Protein AF-A0A6S6RQN1-F1 (afdb_monomer)

pLDDT: mean 82.55, std 17.29, range [40.16, 96.75]

Radius of gyration: 18.3 Å; Cα contacts (8 Å, |Δi|>4): 82; chains: 1; bounding box: 35×31×53 Å

Foldseek 3Di:
DEQCAQANHPDPDPVGDGHPCVPDPDPFDQYDPPGDVVSVVVRVVVVVVVVVPDPDQADFDCDPVRDTDRDHDD

Mean predicted aligned error: 9.58 Å

Structure (mmCIF, N/CA/C/O backbone):
data_AF-A0A6S6RQN1-F1
#
_entry.id   AF-A0A6S6RQN1-F1
#
loop_
_atom_site.group_PDB
_atom_site.id
_atom_site.type_symbol
_atom_site.label_atom_id
_atom_site.label_alt_id
_atom_site.label_comp_id
_atom_site.label_asym_id
_atom_site.label_entity_id
_atom_site.label_seq_id
_atom_site.pdbx_PDB_ins_code
_atom_site.Cartn_x
_atom_site.Cartn_y
_atom_site.Cartn_z
_atom_site.occupancy
_atom_site.B_iso_or_equiv
_atom_site.auth_seq_id
_atom_site.auth_comp_id
_atom_site.auth_asym_id
_atom_site.auth_atom_id
_atom_site.pdbx_PDB_model_num
ATOM 1 N N . MET A 1 1 ? 1.264 -1.421 -0.805 1.00 90.62 1 MET A N 1
ATOM 2 C CA . MET A 1 1 ? 1.757 -0.234 -0.075 1.00 90.62 1 MET A CA 1
ATOM 3 C C . MET A 1 1 ? 2.652 0.605 -0.969 1.00 90.62 1 MET A C 1
ATOM 5 O O . MET A 1 1 ? 3.583 0.074 -1.566 1.00 90.62 1 MET A O 1
ATOM 9 N N . GLY A 1 2 ? 2.351 1.898 -1.070 1.00 92.00 2 GLY A N 1
ATOM 10 C CA . GLY A 1 2 ? 3.041 2.811 -1.973 1.00 92.00 2 GLY A CA 1
ATOM 11 C C . GLY A 1 2 ? 2.632 2.655 -3.441 1.00 92.00 2 GLY A C 1
ATOM 12 O O . GLY A 1 2 ? 1.924 1.719 -3.816 1.00 92.00 2 GLY A O 1
ATOM 13 N N . ALA A 1 3 ? 3.086 3.590 -4.274 1.00 92.62 3 ALA A N 1
ATOM 14 C CA . ALA A 1 3 ? 2.640 3.736 -5.659 1.00 92.62 3 ALA A CA 1
ATOM 15 C C . ALA A 1 3 ? 2.843 2.458 -6.493 1.00 92.62 3 ALA A C 1
ATOM 17 O O . ALA A 1 3 ? 1.942 2.069 -7.231 1.00 92.62 3 ALA A O 1
ATOM 18 N N . CYS A 1 4 ? 3.967 1.753 -6.309 1.00 93.19 4 CYS A N 1
ATOM 19 C CA . CYS A 1 4 ? 4.272 0.528 -7.054 1.00 93.19 4 CYS A CA 1
ATOM 20 C C . CYS A 1 4 ? 3.219 -0.571 -6.850 1.00 93.19 4 CYS A C 1
ATOM 22 O O . CYS A 1 4 ? 2.757 -1.175 -7.808 1.00 93.19 4 CYS A O 1
ATOM 24 N N . ALA A 1 5 ? 2.804 -0.820 -5.607 1.00 93.25 5 ALA A N 1
ATOM 25 C CA . ALA A 1 5 ? 1.828 -1.869 -5.314 1.00 93.25 5 ALA A CA 1
ATOM 26 C C . ALA A 1 5 ? 0.382 -1.426 -5.587 1.00 93.25 5 ALA A C 1
ATOM 28 O O . ALA A 1 5 ? -0.452 -2.256 -5.938 1.00 93.25 5 ALA A O 1
ATOM 29 N N . ASN A 1 6 ? 0.078 -0.136 -5.416 1.00 92.81 6 ASN A N 1
ATOM 30 C CA . ASN A 1 6 ? -1.278 0.376 -5.609 1.00 92.81 6 ASN A CA 1
ATOM 31 C C . ASN A 1 6 ? -1.641 0.436 -7.101 1.00 92.81 6 ASN A C 1
ATOM 33 O O . ASN A 1 6 ? -2.745 0.055 -7.470 1.00 92.81 6 ASN A O 1
ATOM 37 N N . SER A 1 7 ? -0.719 0.888 -7.957 1.00 91.31 7 SER A N 1
ATOM 38 C CA . SER A 1 7 ? -1.016 1.138 -9.372 1.00 91.31 7 SER A CA 1
ATOM 39 C C . SER A 1 7 ? 0.121 0.806 -10.340 1.00 91.31 7 SER A C 1
ATOM 41 O O . SER A 1 7 ? 0.017 1.189 -11.491 1.00 91.31 7 SER A O 1
ATOM 43 N N . GLY A 1 8 ? 1.208 0.150 -9.914 1.00 92.75 8 GLY A N 1
ATOM 44 C CA . GLY A 1 8 ? 2.435 -0.019 -10.721 1.00 92.75 8 GLY A CA 1
ATOM 45 C C . GLY A 1 8 ? 3.446 1.127 -10.550 1.00 92.75 8 GLY A C 1
ATOM 46 O O . GLY A 1 8 ? 4.655 0.940 -10.692 1.00 92.75 8 GLY A O 1
ATOM 47 N N . GLY A 1 9 ? 2.984 2.287 -10.076 1.00 91.81 9 GLY A N 1
ATOM 48 C CA . GLY A 1 9 ? 3.822 3.421 -9.695 1.00 91.81 9 GLY A CA 1
ATOM 49 C C . GLY A 1 9 ? 4.518 4.074 -10.887 1.00 91.81 9 GLY A C 1
ATOM 50 O O . GLY A 1 9 ? 3.883 4.373 -11.887 1.00 91.81 9 GLY A O 1
ATOM 51 N N . MET A 1 10 ? 5.822 4.326 -10.759 1.00 92.00 10 MET A N 1
ATOM 52 C CA . MET A 1 10 ? 6.648 4.905 -11.831 1.00 92.00 10 MET A CA 1
ATOM 53 C C . MET A 1 10 ? 6.913 3.909 -12.977 1.00 92.00 10 MET A C 1
ATOM 55 O O 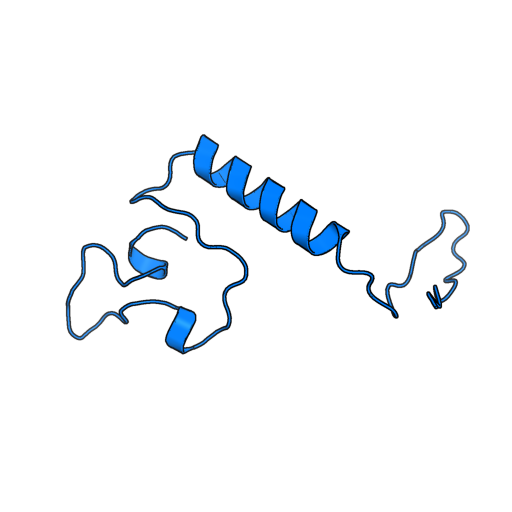. MET A 1 10 ? 7.379 4.294 -14.044 1.00 92.00 10 MET A O 1
ATOM 59 N N . TYR A 1 11 ? 6.658 2.619 -12.755 1.00 92.00 11 TYR A N 1
ATOM 60 C CA . TYR A 1 11 ? 7.031 1.566 -13.687 1.00 92.00 11 TYR A CA 1
ATOM 61 C C . TYR A 1 11 ? 5.835 1.189 -14.566 1.00 92.00 11 TYR A C 1
ATOM 63 O O . TYR A 1 11 ? 4.946 0.451 -14.145 1.00 92.00 11 TYR A O 1
ATOM 71 N N . ASP A 1 12 ? 5.840 1.667 -15.808 1.00 91.12 12 ASP A N 1
ATOM 72 C CA . ASP A 1 12 ? 4.959 1.185 -16.876 1.00 91.12 12 ASP A CA 1
ATOM 73 C C . ASP A 1 12 ? 5.773 0.344 -17.868 1.00 91.12 12 ASP A C 1
ATOM 75 O O . ASP A 1 1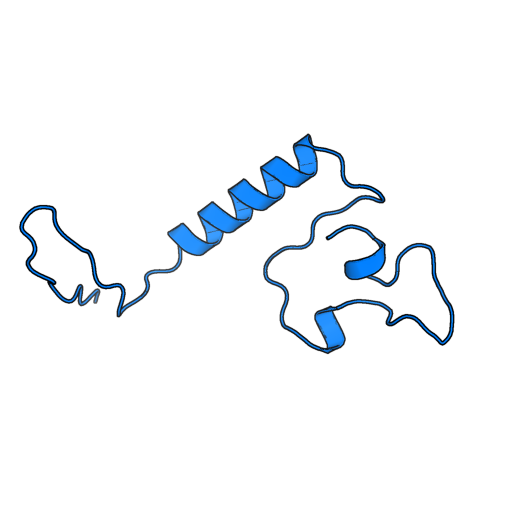2 ? 6.192 0.794 -18.933 1.00 91.12 12 ASP A O 1
ATOM 79 N N . ILE A 1 13 ? 6.117 -0.871 -17.438 1.00 94.19 13 ILE A N 1
ATOM 80 C CA . ILE A 1 13 ? 6.930 -1.823 -18.202 1.00 94.19 13 ILE A CA 1
ATOM 81 C C . ILE A 1 13 ? 6.260 -3.197 -18.208 1.00 94.19 13 ILE A C 1
ATOM 83 O O . ILE A 1 13 ? 5.525 -3.548 -17.289 1.00 94.19 13 ILE A O 1
ATOM 87 N N . TYR A 1 14 ? 6.557 -4.011 -19.223 1.0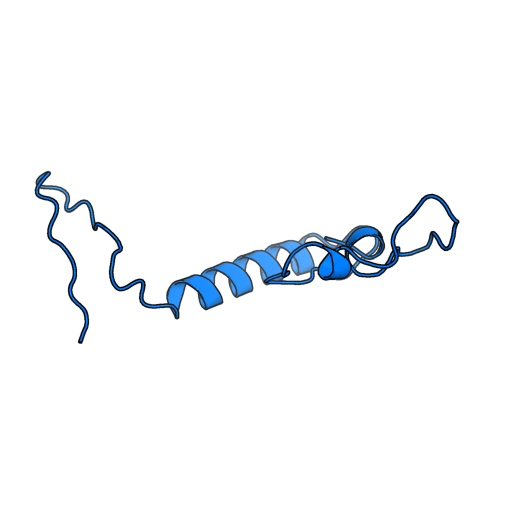0 95.19 14 TYR A N 1
ATOM 88 C CA . TYR A 1 14 ? 5.926 -5.323 -19.436 1.00 95.19 14 TYR A CA 1
ATOM 89 C C . TYR A 1 14 ? 6.092 -6.312 -18.269 1.00 95.19 14 TYR A C 1
ATOM 91 O O . TYR A 1 14 ? 5.346 -7.281 -18.166 1.00 95.19 14 TYR A O 1
ATOM 99 N N . SER A 1 15 ? 7.095 -6.099 -17.417 1.00 94.25 15 SER A N 1
ATOM 100 C CA . SER A 1 15 ? 7.437 -6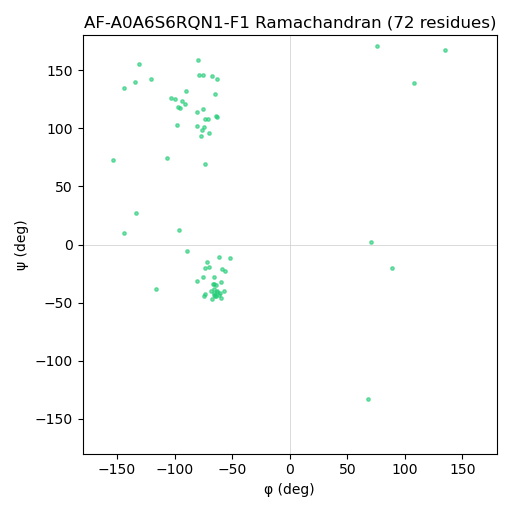.978 -16.301 1.00 94.25 15 SER A CA 1
ATOM 101 C C . SER A 1 15 ? 6.711 -6.639 -14.998 1.00 94.25 15 SER A C 1
ATOM 103 O O . SER A 1 15 ? 6.856 -7.382 -14.027 1.00 94.25 15 SER A O 1
ATOM 105 N N . VAL A 1 16 ? 5.938 -5.548 -14.944 1.00 93.06 16 VAL A N 1
ATOM 106 C CA . VAL A 1 16 ? 5.220 -5.135 -13.731 1.00 93.06 16 VAL A CA 1
ATOM 107 C C . VAL A 1 16 ? 3.718 -5.077 -13.965 1.00 93.06 16 VAL A C 1
ATOM 109 O O . VAL A 1 16 ? 3.235 -4.669 -15.019 1.00 93.06 16 VAL A O 1
ATOM 112 N N . VAL A 1 17 ? 2.958 -5.478 -12.949 1.00 92.50 17 VAL A N 1
ATOM 113 C CA . VAL A 1 17 ? 1.500 -5.375 -12.985 1.00 92.50 17 VAL A CA 1
ATOM 114 C C . VAL A 1 17 ? 1.072 -4.025 -12.427 1.00 92.50 17 VAL A C 1
ATOM 116 O O . VAL A 1 17 ? 1.500 -3.618 -11.348 1.00 92.50 17 VAL A O 1
ATOM 119 N N . GLN A 1 18 ? 0.181 -3.356 -13.158 1.00 91.75 18 GLN A N 1
ATOM 120 C CA . GLN A 1 18 ? -0.414 -2.074 -12.778 1.00 91.75 18 GLN A CA 1
ATOM 121 C C . GLN A 1 18 ? -1.451 -2.261 -11.650 1.00 91.75 18 GLN A C 1
ATOM 123 O O . GLN A 1 18 ? -2.655 -2.171 -11.898 1.00 91.75 18 GLN A O 1
ATOM 128 N N . GLY A 1 19 ? -0.978 -2.606 -10.445 1.00 92.50 19 GLY A N 1
ATOM 129 C CA . GLY A 1 19 ? -1.765 -2.743 -9.211 1.00 92.50 19 GLY A CA 1
ATOM 130 C C . GLY A 1 19 ? -1.990 -4.184 -8.727 1.00 92.50 19 GLY A C 1
ATOM 131 O O . GLY A 1 19 ? -2.282 -5.086 -9.513 1.00 92.50 19 GLY A O 1
ATOM 132 N N . VAL A 1 20 ? -1.886 -4.388 -7.409 1.00 93.94 20 VAL A N 1
ATOM 133 C CA . VAL A 1 20 ? -2.112 -5.689 -6.741 1.00 93.94 20 VAL A CA 1
ATOM 134 C C . VAL A 1 20 ? -3.594 -6.091 -6.667 1.00 93.94 20 VAL A C 1
ATOM 136 O O . VAL A 1 20 ? -3.901 -7.279 -6.570 1.00 93.94 20 VAL A O 1
ATOM 139 N N . ASP A 1 21 ? -4.501 -5.119 -6.808 1.00 93.94 21 ASP A N 1
ATOM 140 C CA . ASP A 1 21 ? -5.966 -5.291 -6.777 1.00 93.94 21 ASP A CA 1
ATOM 141 C C . ASP A 1 21 ? -6.488 -6.303 -7.805 1.00 93.94 21 ASP A C 1
ATOM 143 O O . ASP A 1 21 ? -7.551 -6.895 -7.659 1.00 93.94 21 ASP A O 1
ATOM 147 N N . LYS A 1 22 ? -5.708 -6.534 -8.863 1.00 91.50 22 LYS A N 1
ATOM 148 C CA . LYS A 1 22 ? -6.046 -7.479 -9.929 1.00 91.50 22 LYS A CA 1
ATOM 149 C C . LYS A 1 22 ? -5.978 -8.942 -9.485 1.00 91.50 22 LYS A C 1
ATOM 151 O O . LYS A 1 22 ? -6.533 -9.793 -10.173 1.00 91.50 22 LYS A O 1
ATOM 156 N N . PHE A 1 23 ? -5.284 -9.246 -8.387 1.00 92.62 23 PHE A N 1
ATOM 157 C CA . PHE A 1 23 ? -5.077 -10.621 -7.915 1.00 92.62 23 PHE A CA 1
ATOM 158 C C . PHE A 1 23 ? -5.705 -10.893 -6.554 1.00 92.62 23 PHE A C 1
ATOM 160 O O . PHE A 1 23 ? -6.191 -11.996 -6.316 1.00 92.62 23 PHE A O 1
ATOM 167 N N . LEU A 1 24 ? -5.641 -9.919 -5.647 1.00 93.94 24 LEU A N 1
ATOM 168 C CA . LEU A 1 24 ? -6.067 -10.069 -4.261 1.00 93.94 24 LEU A CA 1
ATOM 169 C C . LEU A 1 24 ? -6.904 -8.854 -3.858 1.00 93.94 24 LEU A C 1
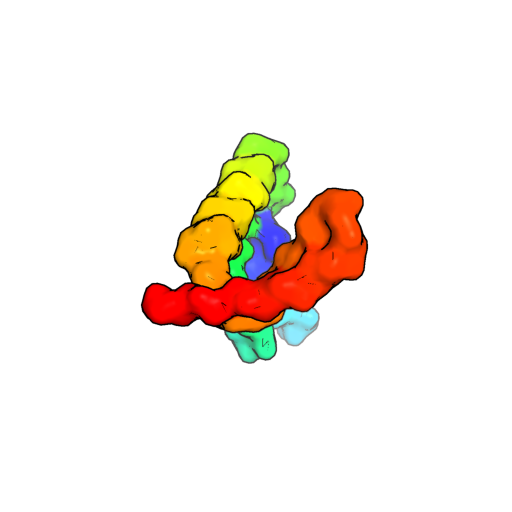ATOM 171 O O . LEU A 1 24 ? -6.524 -7.735 -4.208 1.00 93.94 24 LEU A O 1
ATOM 175 N N . PRO A 1 25 ? -7.997 -9.051 -3.099 1.00 94.00 25 PRO A N 1
ATOM 176 C CA . PRO A 1 25 ? -8.747 -7.936 -2.547 1.00 94.00 25 PRO A CA 1
ATOM 177 C C . PRO A 1 25 ? -7.870 -7.185 -1.544 1.00 94.00 25 PRO A C 1
ATOM 179 O O . PRO A 1 25 ? -7.258 -7.790 -0.660 1.00 94.00 25 PRO A O 1
ATOM 182 N N . VAL A 1 26 ? -7.794 -5.867 -1.696 1.00 92.62 26 VAL A N 1
ATOM 183 C CA . VAL A 1 26 ? -6.989 -5.003 -0.830 1.00 92.62 26 VAL A CA 1
ATOM 184 C C . VAL A 1 26 ? -7.894 -4.275 0.153 1.00 92.62 26 VAL A C 1
ATOM 186 O O . VAL A 1 26 ? -8.805 -3.563 -0.257 1.00 92.62 26 VAL A O 1
ATOM 189 N N . ASP A 1 27 ? -7.598 -4.388 1.447 1.00 93.19 27 ASP A N 1
ATOM 190 C CA . ASP A 1 27 ? -8.383 -3.715 2.489 1.00 93.19 27 ASP A CA 1
ATOM 191 C C . ASP A 1 27 ? -8.104 -2.205 2.556 1.00 93.19 27 ASP A C 1
ATOM 193 O O . ASP A 1 27 ? -9.017 -1.392 2.690 1.00 93.19 27 ASP A O 1
ATOM 197 N N . VAL A 1 28 ? -6.826 -1.812 2.495 1.00 93.81 28 VAL A N 1
ATOM 198 C CA . VAL A 1 28 ? -6.392 -0.414 2.645 1.00 93.81 28 VAL A CA 1
ATOM 199 C C . VAL A 1 28 ? -5.211 -0.107 1.726 1.00 93.81 28 VAL A C 1
ATOM 201 O O . VAL A 1 28 ? -4.215 -0.832 1.682 1.00 93.81 28 VAL A O 1
ATOM 204 N N . TYR A 1 29 ? -5.285 1.037 1.044 1.00 94.31 29 TYR A N 1
ATOM 205 C CA . TYR A 1 29 ? -4.208 1.575 0.217 1.00 94.31 29 TYR A CA 1
ATOM 206 C C . TYR A 1 29 ? -3.425 2.664 0.960 1.00 94.31 29 TYR A C 1
ATOM 208 O O . TYR A 1 29 ? -3.991 3.664 1.390 1.00 94.31 29 TYR A O 1
ATOM 216 N N . ILE A 1 30 ? -2.100 2.507 1.057 1.00 95.69 30 ILE A N 1
ATOM 217 C CA . ILE A 1 30 ? -1.206 3.545 1.601 1.00 95.69 30 ILE A CA 1
ATOM 218 C C . ILE A 1 30 ? -0.587 4.343 0.442 1.00 95.69 30 ILE A C 1
ATOM 220 O O . ILE A 1 30 ? 0.132 3.734 -0.364 1.00 95.69 30 ILE A O 1
ATOM 224 N N . PRO A 1 31 ? -0.822 5.665 0.331 1.00 92.44 31 PRO A N 1
ATOM 225 C CA . PRO A 1 31 ? -0.225 6.498 -0.711 1.00 92.44 31 PRO A CA 1
ATOM 226 C C . PRO A 1 31 ? 1.235 6.878 -0.404 1.00 92.44 31 PRO A C 1
ATOM 228 O O . PRO A 1 31 ? 1.610 7.109 0.744 1.00 92.44 31 PRO A O 1
ATOM 231 N N . GLY A 1 32 ? 2.056 6.982 -1.456 1.00 93.25 32 GLY A N 1
ATOM 232 C CA . GLY A 1 32 ? 3.426 7.516 -1.407 1.00 93.25 32 GLY A CA 1
ATOM 233 C C . GLY A 1 32 ? 4.461 6.683 -2.170 1.00 93.25 32 GLY A C 1
ATOM 234 O O . GLY A 1 32 ? 4.183 5.562 -2.588 1.00 93.25 32 GLY A O 1
ATOM 235 N N . CYS A 1 33 ? 5.656 7.235 -2.389 1.00 93.31 33 CYS A N 1
ATOM 236 C CA . CYS A 1 33 ? 6.733 6.580 -3.140 1.00 93.31 33 CYS A CA 1
ATOM 237 C C . CYS A 1 33 ? 8.125 7.088 -2.697 1.00 93.31 33 CYS A C 1
ATOM 239 O O . CYS A 1 33 ? 8.751 7.839 -3.444 1.00 93.31 33 CYS A O 1
ATOM 241 N N . PRO A 1 34 ? 8.626 6.720 -1.499 1.00 92.50 34 PRO A N 1
ATOM 242 C CA . PRO A 1 34 ? 8.022 5.867 -0.465 1.00 92.50 34 PRO A CA 1
ATOM 243 C C . PRO A 1 34 ? 6.991 6.621 0.405 1.00 92.50 34 PRO A C 1
ATOM 245 O O . PRO A 1 34 ? 6.991 7.8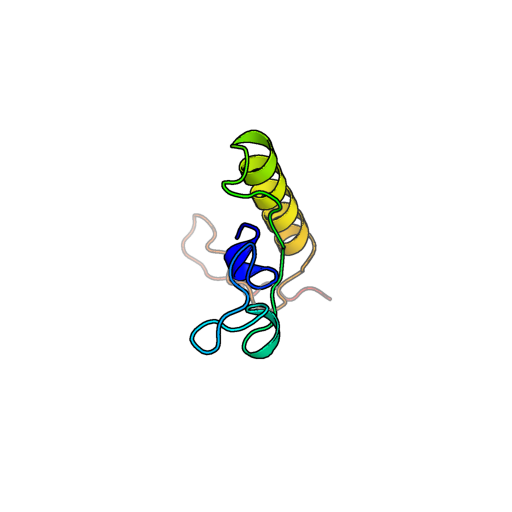53 0.433 1.00 92.50 34 PRO A O 1
ATOM 248 N N . PRO A 1 35 ? 6.061 5.920 1.079 1.00 94.62 35 PRO A N 1
ATOM 249 C CA . PRO A 1 35 ? 5.089 6.561 1.961 1.00 94.62 35 PRO A CA 1
ATOM 250 C C . PRO A 1 35 ? 5.772 7.252 3.139 1.00 94.62 35 PRO A C 1
ATOM 252 O O . PRO A 1 35 ? 6.733 6.738 3.710 1.00 94.62 35 PRO A O 1
ATOM 255 N N . ARG A 1 36 ? 5.240 8.416 3.519 1.00 95.81 36 ARG A N 1
ATOM 256 C CA . ARG A 1 36 ? 5.652 9.100 4.743 1.00 95.81 36 ARG A CA 1
ATOM 257 C C . ARG A 1 36 ? 5.214 8.299 5.976 1.00 95.81 36 ARG A C 1
ATOM 259 O O . ARG A 1 36 ? 4.135 7.696 5.940 1.00 95.81 36 ARG A O 1
ATOM 266 N N . PRO A 1 37 ? 6.011 8.290 7.057 1.00 95.75 37 PRO A N 1
ATOM 267 C CA . PRO A 1 37 ? 5.705 7.495 8.243 1.00 95.75 37 PRO A CA 1
ATOM 268 C C . PRO A 1 37 ? 4.360 7.881 8.872 1.00 95.75 37 PRO A C 1
ATOM 270 O O . PRO A 1 37 ? 3.644 7.001 9.342 1.00 95.75 37 PRO A O 1
ATOM 273 N N . GLU A 1 38 ? 3.956 9.151 8.798 1.00 96.75 38 GLU A N 1
ATOM 274 C CA . GLU A 1 38 ? 2.660 9.608 9.312 1.00 96.75 38 GLU A CA 1
ATOM 275 C C . GLU A 1 38 ? 1.496 8.968 8.539 1.00 96.75 38 GLU A C 1
ATOM 277 O O . GLU A 1 38 ? 0.557 8.450 9.141 1.00 96.75 38 GLU A O 1
ATOM 282 N N . ALA A 1 39 ? 1.589 8.925 7.204 1.00 94.56 39 ALA A N 1
ATOM 283 C CA . ALA A 1 39 ? 0.584 8.287 6.351 1.00 94.56 39 ALA A CA 1
ATOM 284 C C . ALA A 1 39 ? 0.525 6.768 6.580 1.00 94.56 39 ALA A C 1
ATOM 286 O O . ALA A 1 39 ? -0.546 6.163 6.525 1.00 94.56 39 ALA A O 1
ATOM 287 N N . TYR A 1 40 ? 1.671 6.150 6.870 1.00 94.69 40 TYR A N 1
ATOM 288 C CA . TYR A 1 40 ? 1.743 4.732 7.203 1.00 94.69 40 TYR A CA 1
ATOM 289 C C . TYR A 1 40 ? 1.063 4.429 8.546 1.00 94.69 40 TYR A C 1
ATOM 291 O O . TYR A 1 40 ? 0.242 3.516 8.630 1.00 94.69 40 TYR A O 1
ATOM 299 N N . MET A 1 41 ? 1.348 5.224 9.584 1.00 96.12 41 MET A N 1
ATOM 300 C CA . MET A 1 41 ? 0.696 5.087 10.890 1.00 96.12 41 MET A CA 1
ATOM 301 C C . MET A 1 41 ? -0.814 5.302 10.791 1.00 96.12 41 MET A C 1
ATOM 303 O O . MET A 1 41 ? -1.578 4.515 11.346 1.00 96.12 41 MET A O 1
ATOM 307 N N . GLN A 1 42 ? -1.255 6.314 10.041 1.00 95.75 42 GLN A N 1
ATOM 308 C CA . GLN A 1 42 ? -2.678 6.578 9.838 1.00 95.75 42 GLN A CA 1
ATOM 309 C C . GLN A 1 42 ? -3.393 5.402 9.158 1.00 95.75 42 GLN A C 1
ATOM 311 O O . GLN A 1 42 ? -4.488 5.035 9.576 1.00 95.75 42 GLN A O 1
ATOM 316 N N . ALA A 1 43 ? -2.771 4.781 8.153 1.00 95.25 43 ALA A N 1
ATOM 317 C CA . ALA A 1 43 ? -3.343 3.619 7.477 1.00 95.25 43 ALA A CA 1
ATOM 318 C C . ALA A 1 43 ? -3.439 2.380 8.385 1.00 95.25 43 ALA A C 1
ATOM 320 O O . ALA A 1 43 ? -4.379 1.596 8.274 1.00 95.25 43 ALA A O 1
ATOM 321 N N . LEU A 1 44 ? -2.484 2.195 9.301 1.00 95.00 44 LEU A N 1
ATOM 322 C CA . LEU A 1 44 ? -2.565 1.123 10.295 1.00 95.00 44 LEU A CA 1
ATOM 323 C C . LEU A 1 44 ? -3.690 1.365 11.303 1.00 95.00 44 LEU A C 1
ATOM 325 O O . LEU A 1 44 ? -4.393 0.424 11.665 1.00 95.00 44 LEU A O 1
ATOM 329 N N . LEU A 1 45 ? -3.873 2.611 11.741 1.00 95.94 45 LEU A N 1
ATOM 330 C CA . LEU A 1 45 ? -4.966 2.973 12.643 1.00 95.94 45 LEU A CA 1
ATOM 331 C C . LEU A 1 45 ? -6.329 2.778 11.968 1.00 95.94 45 LEU A C 1
ATOM 333 O O . LEU A 1 45 ? -7.211 2.156 12.555 1.00 95.94 45 LEU A O 1
ATOM 337 N N . SER A 1 46 ? -6.486 3.207 10.712 1.00 94.31 46 SER A N 1
ATOM 338 C CA . SER A 1 46 ? -7.740 3.007 9.975 1.00 94.31 46 SER A CA 1
ATOM 339 C C . SER A 1 46 ? -8.058 1.526 9.736 1.00 94.31 46 SER A C 1
ATOM 341 O O . SER A 1 46 ? -9.223 1.136 9.816 1.00 94.31 46 SER A O 1
ATOM 343 N N . LEU A 1 47 ? -7.042 0.684 9.515 1.00 94.06 47 LEU A N 1
ATOM 344 C CA . LEU A 1 47 ? -7.200 -0.772 9.434 1.00 94.06 47 LEU A CA 1
ATOM 345 C C . LEU A 1 47 ? -7.640 -1.375 10.781 1.00 94.06 47 LEU A C 1
ATOM 347 O O . LEU A 1 47 ? -8.507 -2.243 10.830 1.00 94.06 47 LEU A O 1
ATOM 351 N N . GLN A 1 48 ? -7.065 -0.922 11.898 1.00 93.69 48 GLN A N 1
ATOM 352 C CA . GLN A 1 48 ? -7.491 -1.381 13.226 1.00 93.69 48 GLN A CA 1
ATOM 353 C C . GLN A 1 48 ? -8.948 -0.995 13.511 1.00 93.69 48 GLN A C 1
ATOM 355 O O . GLN A 1 48 ? -9.706 -1.805 14.048 1.00 93.69 48 GLN A O 1
ATOM 360 N N . GLU A 1 49 ? -9.361 0.210 13.118 1.00 92.88 49 GLU A N 1
ATOM 361 C CA . GLU A 1 49 ? -10.745 0.667 13.253 1.00 92.88 49 GLU A CA 1
ATOM 362 C C . GLU A 1 49 ? -11.722 -0.121 12.374 1.00 92.88 49 GLU A C 1
ATOM 364 O O . GLU A 1 49 ? -12.837 -0.406 12.820 1.00 92.88 49 GLU A O 1
ATOM 369 N N . SER A 1 50 ? -11.337 -0.487 11.145 1.00 88.38 50 SER A N 1
ATOM 370 C CA . SER A 1 50 ? -12.192 -1.302 10.272 1.00 88.38 50 SER A CA 1
ATOM 371 C C . SER A 1 50 ? -12.386 -2.708 10.843 1.00 88.38 50 SER A C 1
ATOM 373 O O . SER A 1 50 ? -13.523 -3.168 10.948 1.00 88.38 50 SER A O 1
ATOM 375 N N . ILE A 1 51 ? -11.314 -3.335 11.336 1.00 88.88 51 ILE A N 1
ATOM 376 C CA . ILE A 1 51 ? -11.372 -4.645 12.001 1.00 88.88 51 ILE A CA 1
ATOM 377 C C . ILE A 1 51 ? -12.205 -4.573 13.289 1.00 88.88 51 ILE A C 1
ATOM 379 O O . ILE A 1 51 ? -12.983 -5.481 13.570 1.00 88.88 51 ILE A O 1
ATOM 383 N N . GLY A 1 52 ? -12.066 -3.502 14.078 1.00 85.69 52 GLY A N 1
ATOM 384 C CA . GLY A 1 52 ? -12.802 -3.324 15.333 1.00 85.69 52 GLY A CA 1
ATOM 385 C C . GLY A 1 52 ? -14.315 -3.155 15.153 1.00 85.69 52 GLY A C 1
ATOM 386 O O . GLY A 1 52 ? -15.083 -3.527 16.041 1.00 85.69 52 GLY A O 1
ATOM 387 N N . LYS A 1 53 ? -14.757 -2.623 14.006 1.00 82.06 53 LYS A N 1
ATOM 388 C CA . LYS A 1 53 ? -16.183 -2.515 13.650 1.00 82.06 53 LYS A CA 1
ATOM 389 C C . LYS A 1 53 ? -16.777 -3.856 13.223 1.00 82.06 53 LYS A C 1
ATOM 391 O O . LYS A 1 53 ? -17.975 -4.078 13.398 1.00 82.06 53 LYS A O 1
ATOM 396 N N . GLU A 1 54 ? -15.961 -4.755 12.686 1.00 75.00 54 GLU A N 1
ATOM 397 C CA . GLU A 1 54 ? -16.422 -6.045 12.196 1.00 75.00 54 GLU A CA 1
ATOM 398 C C . GLU A 1 54 ? -16.593 -7.052 13.346 1.00 75.00 54 GLU A C 1
ATOM 400 O O . GLU A 1 54 ? -15.640 -7.648 13.858 1.00 75.00 54 GLU A O 1
ATOM 405 N N . ARG A 1 55 ? -17.845 -7.269 13.776 1.00 64.44 55 ARG A N 1
ATOM 406 C CA . ARG A 1 55 ? -18.170 -8.310 14.763 1.00 64.44 55 ARG A CA 1
ATOM 407 C C . ARG A 1 55 ? -18.005 -9.692 14.139 1.00 64.44 55 ARG A C 1
ATOM 409 O O . ARG A 1 55 ? -18.924 -10.236 13.532 1.00 64.44 55 ARG A O 1
ATOM 416 N N . ARG A 1 56 ? -16.844 -10.306 14.361 1.00 70.81 56 ARG A N 1
ATOM 417 C CA . ARG A 1 56 ? -16.636 -11.727 14.063 1.00 70.81 56 ARG A CA 1
ATOM 418 C C . ARG A 1 56 ? -17.557 -12.574 14.939 1.00 70.81 56 ARG A C 1
ATOM 420 O O . ARG A 1 56 ? -17.314 -12.722 16.132 1.00 70.81 56 ARG A O 1
ATOM 427 N N . LEU A 1 57 ? -18.561 -13.195 14.320 1.00 60.41 57 LEU A N 1
ATOM 428 C CA . LEU A 1 57 ? -19.524 -14.096 14.973 1.00 60.41 57 LEU A CA 1
ATOM 429 C C . LEU A 1 57 ? -18.880 -15.345 15.614 1.00 60.41 57 LEU A C 1
ATOM 431 O O . LEU A 1 57 ? -19.545 -16.089 16.327 1.00 60.41 57 LEU A O 1
ATOM 435 N N . LEU A 1 58 ? -17.596 -15.603 15.342 1.00 57.41 58 LEU A N 1
ATOM 436 C CA . LEU A 1 58 ? -16.857 -16.786 15.789 1.00 57.41 58 LEU A CA 1
ATOM 437 C C . LEU A 1 58 ? -15.474 -16.444 16.373 1.00 57.41 58 LEU A C 1
ATOM 439 O O . LEU A 1 58 ? -14.563 -17.272 16.303 1.00 57.41 58 LEU A O 1
ATOM 443 N N . SER A 1 59 ? -15.263 -15.242 16.926 1.00 62.78 59 SER A N 1
ATOM 444 C CA . SER A 1 59 ? -14.006 -14.990 17.641 1.00 62.78 59 SER A CA 1
ATOM 445 C C . SER A 1 59 ? -14.041 -15.679 19.009 1.00 62.78 59 SER A C 1
ATOM 447 O O . SER A 1 59 ? -14.874 -15.419 19.877 1.00 62.78 59 SER A O 1
ATOM 449 N N . TRP A 1 60 ? -13.133 -16.631 19.195 1.00 55.94 60 TRP A N 1
ATOM 450 C CA . TRP A 1 60 ? -12.890 -17.230 20.495 1.00 55.94 60 TRP A CA 1
ATOM 451 C C . TRP A 1 60 ? -12.199 -16.198 21.387 1.00 55.94 60 TRP A C 1
ATOM 453 O O . TRP A 1 60 ? -11.026 -15.883 21.194 1.00 55.94 60 TRP A O 1
ATOM 463 N N . VAL A 1 61 ? -12.918 -15.663 22.370 1.00 61.22 61 VAL A N 1
ATOM 464 C CA . VAL A 1 61 ? -12.315 -14.849 23.428 1.00 61.22 61 VAL A CA 1
ATOM 465 C C . VAL A 1 61 ? -11.693 -15.782 24.466 1.00 61.22 61 VAL A C 1
ATOM 467 O O . VAL A 1 61 ? -12.392 -16.509 25.172 1.00 61.22 61 VAL A O 1
ATOM 470 N N . VAL A 1 62 ? -10.364 -15.746 24.585 1.00 58.06 62 VAL A N 1
ATOM 471 C CA . VAL A 1 62 ? -9.649 -16.323 25.731 1.00 58.06 62 VAL A CA 1
ATOM 472 C C . VAL A 1 62 ? -9.863 -15.394 26.924 1.00 58.06 62 VAL A C 1
ATOM 474 O O . VAL A 1 62 ? -9.241 -14.338 27.041 1.00 58.06 62 VAL A O 1
ATOM 477 N N . ARG A 1 63 ? -10.773 -15.768 27.826 1.00 55.00 63 ARG A N 1
ATOM 478 C CA . ARG A 1 63 ? -10.906 -15.112 29.132 1.00 55.00 63 ARG A CA 1
ATOM 479 C C . ARG A 1 63 ? -9.749 -15.577 30.028 1.00 55.00 63 ARG A C 1
ATOM 481 O O . ARG A 1 63 ? -9.345 -16.734 29.956 1.00 55.00 63 ARG A O 1
ATOM 488 N N . ARG A 1 64 ? -9.243 -14.706 30.915 1.00 57.31 64 ARG A N 1
ATOM 489 C CA . ARG A 1 64 ? -8.122 -14.981 31.853 1.00 57.31 64 ARG A CA 1
ATOM 490 C C . ARG A 1 64 ? -8.274 -16.250 32.721 1.00 57.31 64 ARG A C 1
ATOM 492 O O . ARG A 1 64 ? -7.309 -16.663 33.344 1.00 57.31 64 ARG A O 1
ATOM 499 N N . SER A 1 65 ? -9.454 -16.867 32.757 1.00 51.41 65 SER A 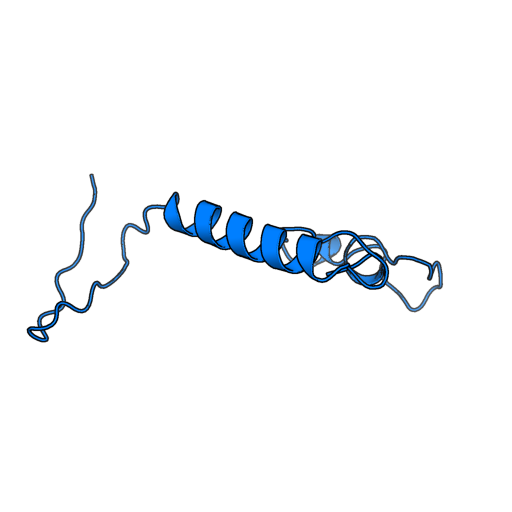N 1
ATOM 500 C CA . SER A 1 65 ? -9.761 -18.120 33.453 1.00 51.41 65 SER A CA 1
ATOM 501 C C . SER A 1 65 ? -9.691 -19.381 32.569 1.00 51.41 65 SER A C 1
ATOM 503 O O . SER A 1 65 ? -10.168 -20.431 32.983 1.00 51.41 65 SER A O 1
ATOM 505 N N . GLY A 1 66 ? -9.134 -19.311 31.354 1.00 50.56 66 GLY A N 1
ATOM 506 C CA . GLY A 1 66 ? -8.873 -20.490 30.511 1.00 50.56 66 GLY A CA 1
ATOM 507 C C . GLY A 1 66 ? -10.111 -21.173 29.911 1.00 50.56 66 GLY A C 1
ATOM 508 O O . GLY A 1 66 ? -9.967 -22.163 29.203 1.00 50.56 66 GLY A O 1
ATOM 509 N N . CYS A 1 67 ? -11.321 -20.655 30.143 1.00 52.34 67 CYS A N 1
ATOM 510 C CA . CYS A 1 67 ? -12.539 -21.191 29.539 1.00 52.34 67 CYS A CA 1
ATOM 511 C C . CYS A 1 67 ? -12.892 -20.406 28.267 1.00 52.34 67 CYS A C 1
ATOM 513 O O . CYS A 1 67 ? -13.133 -19.196 28.312 1.00 52.34 67 CYS A O 1
ATOM 515 N N . LEU A 1 68 ? -12.893 -21.107 27.132 1.00 53.69 68 LEU A N 1
ATOM 516 C CA . LEU A 1 68 ? -13.270 -20.604 25.814 1.00 53.69 68 LEU A CA 1
ATOM 517 C C . LEU A 1 68 ? -14.802 -20.503 25.725 1.00 53.69 68 LEU A C 1
ATOM 519 O O . LEU A 1 68 ? -15.479 -21.497 25.470 1.00 53.69 68 LEU A O 1
ATOM 523 N N . SER A 1 69 ? -15.371 -19.313 25.931 1.00 52.19 69 SER A N 1
ATOM 524 C CA . SER A 1 69 ? -16.799 -19.085 25.672 1.00 52.19 69 SER A CA 1
ATOM 525 C C . SER A 1 69 ? -17.000 -18.595 24.241 1.00 52.19 69 SER A C 1
ATOM 527 O O . SER A 1 69 ? -16.478 -17.546 23.861 1.00 52.19 69 SER A O 1
ATOM 529 N N . ARG A 1 70 ? -17.785 -19.337 23.458 1.00 48.22 70 ARG A N 1
ATOM 530 C CA . ARG A 1 70 ? -18.227 -18.955 22.113 1.00 48.22 70 ARG A CA 1
ATOM 531 C C . ARG A 1 70 ? -19.101 -17.700 22.222 1.00 48.22 70 ARG A C 1
ATOM 533 O O . ARG A 1 70 ? -20.193 -17.770 22.780 1.00 48.22 70 ARG A O 1
ATOM 540 N N . GLN A 1 71 ? -18.623 -16.551 21.743 1.00 56.00 71 GLN A N 1
ATOM 541 C CA . GLN A 1 71 ? -19.438 -15.335 21.695 1.00 56.00 71 GLN A CA 1
ATOM 542 C C . GLN A 1 71 ? -20.409 -15.426 20.516 1.00 56.00 71 GLN A C 1
ATOM 544 O O . GLN A 1 71 ? -20.075 -15.080 19.391 1.00 56.00 71 GLN A O 1
ATOM 549 N N . TYR A 1 72 ? -21.621 -15.910 20.784 1.00 48.00 72 TYR A N 1
ATOM 550 C CA . TYR A 1 72 ? -22.760 -15.688 19.898 1.00 48.00 72 TYR A CA 1
ATOM 551 C C . TYR A 1 72 ? -23.204 -14.229 20.051 1.00 48.00 72 TYR A C 1
ATOM 553 O O . TYR A 1 72 ? -23.753 -13.855 21.085 1.00 48.00 72 TYR 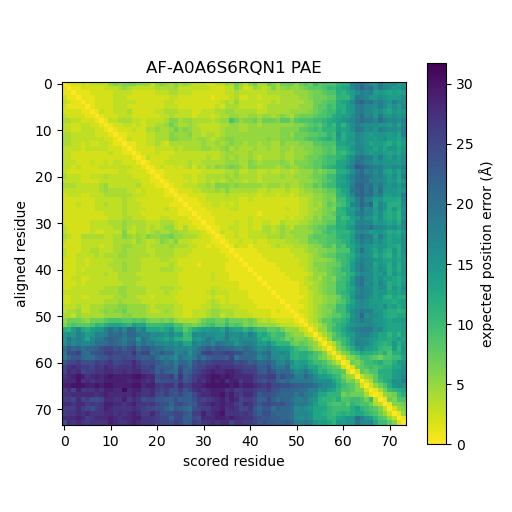A O 1
ATOM 561 N N . ALA A 1 73 ? -22.939 -13.400 19.044 1.00 47.31 73 ALA A N 1
ATOM 562 C CA . ALA A 1 73 ? -23.581 -12.098 18.913 1.00 47.31 73 ALA A CA 1
ATOM 563 C C . ALA A 1 73 ? -24.816 -12.258 18.013 1.00 47.31 73 ALA A C 1
ATOM 565 O O . ALA A 1 73 ? -24.686 -12.760 16.898 1.00 47.31 73 ALA A O 1
ATOM 566 N N . ILE A 1 74 ? -25.987 -11.878 18.535 1.00 40.16 74 ILE A N 1
ATOM 567 C CA . ILE A 1 74 ? -27.224 -11.654 17.767 1.00 40.16 74 ILE A CA 1
ATOM 568 C C . ILE A 1 74 ? -27.052 -10.370 16.944 1.00 40.16 74 ILE A C 1
ATOM 570 O O . ILE A 1 74 ? -26.384 -9.425 17.448 1.00 40.16 74 ILE A O 1
#

Nearest PDB structures (foldseek):
  7p63-assembly1_B  TM=8.781E-01  e=1.581E-07  Escherichia coli BL21(DE3)
  7p7l-assembly1_B  TM=8.766E-01  e=2.760E-07  Escherichia coli BL21(DE3)
  7p7k-assembly1_B  TM=8.623E-01  e=2.574E-07  Escherichia coli BL21(DE3)
  7p7j-assembly1_B  TM=7.492E-01  e=2.401E-07  Escherichia coli BL21(DE3)
  7q5y-assembly4_X  TM=9.327E-01  e=7.765E-05  Aquifex aeolicus VF5

Sequence (74 aa):
MGACANSGGMYDIYSVVQGVDKFLPVDVYIPGCPPRPEAYMQALLSLQESIGKERRLLSWVVRRSGCLSRQYAI

Solvent-accessible surface area (backbone atoms only — not comparable to full-atom values): 4687 Å² total; per-residue (Å²): 102,17,35,48,39,64,51,16,46,94,52,90,48,97,92,54,62,72,21,50,67,82,82,43,92,74,92,78,87,39,71,35,85,76,50,50,69,68,55,50,51,51,50,52,50,53,49,52,53,54,55,70,69,55,80,61,63,75,51,74,49,81,45,100,82,78,56,76,53,79,43,80,70,132

Secondary structure (DSSP, 8-state):
-HHHHHH-TT--STTS-S-GGGTS--S-PPP-SSPPHHHHHHHHHHHHHHH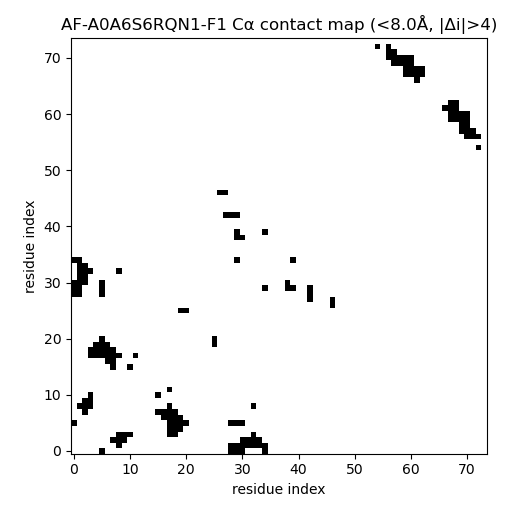HHS--TT-EEE-TTS-EEE----